Protein AF-A0AAT9HIB8-F1 (afdb_monomer_lite)

InterPro domains:
  IPR009430 Gas vesicle protein L/F [PF06386] (5-73)
  IPR009430 Gas vesicle protein L/F [PTHR36852] (2-73)

Sequence (74 aa):
MTGLRYVYAVCRPYGKPLQAQLTGVGGDPPRLLAHRGLVAVVSHVDEADFAEDPLRAHLEDLDWLTAVARAHQG

Radius of gyration: 13.32 Å; chains: 1; bounding box: 34×22×31 Å

Structure (mmCIF, N/CA/C/O backbone):
data_AF-A0AAT9HIB8-F1
#
_entry.id   AF-A0AAT9HIB8-F1
#
loop_
_atom_site.group_PDB
_atom_site.id
_atom_site.type_symbol
_atom_site.label_atom_id
_atom_site.label_alt_id
_atom_site.label_comp_id
_atom_site.label_asym_id
_atom_site.label_entity_id
_atom_site.label_seq_id
_atom_site.pdbx_PDB_ins_code
_atom_site.Cartn_x
_atom_site.Cartn_y
_atom_site.Cartn_z
_atom_site.occupancy
_atom_site.B_iso_or_equiv
_atom_site.auth_seq_id
_atom_site.auth_comp_id
_atom_site.auth_asym_id
_atom_site.auth_atom_id
_atom_site.pdbx_PDB_model_num
ATOM 1 N N . MET A 1 1 ? -13.139 0.478 -6.687 1.00 51.84 1 MET A N 1
ATOM 2 C CA . MET A 1 1 ? -11.818 0.666 -6.048 1.00 51.84 1 MET A CA 1
ATOM 3 C C . MET A 1 1 ? -10.852 -0.383 -6.586 1.00 51.84 1 MET A C 1
ATOM 5 O O . MET A 1 1 ? -10.541 -1.352 -5.896 1.00 51.84 1 MET A O 1
ATOM 9 N N . THR A 1 2 ? -10.453 -0.226 -7.841 1.00 72.25 2 THR A N 1
ATOM 10 C CA . THR A 1 2 ? -9.446 -1.064 -8.505 1.00 72.25 2 THR A CA 1
ATOM 11 C C . THR A 1 2 ? -8.055 -0.491 -8.216 1.00 72.25 2 THR A C 1
ATOM 13 O O . THR A 1 2 ? -7.947 0.713 -7.996 1.00 72.25 2 THR A O 1
ATOM 16 N N . GLY A 1 3 ? -7.038 -1.346 -8.132 1.00 85.56 3 GLY A N 1
ATOM 17 C CA . GLY A 1 3 ? -5.660 -0.981 -7.779 1.00 85.56 3 GLY A CA 1
ATOM 18 C C . GLY A 1 3 ? -5.110 -1.806 -6.611 1.00 85.56 3 GLY A C 1
ATOM 19 O O . GLY A 1 3 ? -5.866 -2.216 -5.715 1.00 85.56 3 GLY A O 1
ATOM 20 N N . LEU A 1 4 ? -3.799 -2.058 -6.638 1.00 95.31 4 LEU A N 1
ATOM 21 C CA . LEU A 1 4 ? -3.080 -2.801 -5.603 1.00 95.31 4 LEU A CA 1
ATOM 22 C C . LEU A 1 4 ? -3.016 -2.032 -4.280 1.00 95.31 4 LEU A C 1
ATOM 24 O O . LEU A 1 4 ? -3.142 -0.806 -4.216 1.00 95.31 4 LEU A O 1
ATOM 28 N N . ARG A 1 5 ? -2.861 -2.790 -3.191 1.00 95.69 5 ARG A N 1
ATOM 29 C CA . ARG A 1 5 ? -2.790 -2.249 -1.833 1.00 95.69 5 ARG A CA 1
ATOM 30 C C . ARG A 1 5 ? -1.633 -2.856 -1.073 1.00 95.69 5 ARG A C 1
ATOM 32 O O . ARG A 1 5 ? -1.511 -4.079 -1.020 1.00 95.69 5 ARG A O 1
ATOM 39 N N . TYR A 1 6 ? -0.870 -2.000 -0.408 1.00 95.69 6 TYR A N 1
ATOM 40 C CA . TYR A 1 6 ? 0.090 -2.433 0.592 1.00 95.69 6 TYR A CA 1
ATOM 41 C C . TYR A 1 6 ? -0.641 -2.648 1.921 1.00 95.69 6 TYR A C 1
ATOM 43 O O . TYR A 1 6 ? -1.379 -1.768 2.368 1.00 95.69 6 TYR A O 1
ATOM 51 N N . VAL A 1 7 ? -0.460 -3.810 2.554 1.00 96.25 7 VAL A N 1
ATOM 52 C CA . VAL A 1 7 ? -1.078 -4.139 3.849 1.00 96.25 7 VAL A CA 1
ATOM 53 C C . VAL A 1 7 ? -0.031 -4.027 4.952 1.00 96.25 7 VAL A C 1
ATOM 55 O O . VAL A 1 7 ? 0.955 -4.757 4.950 1.00 96.25 7 VAL A O 1
ATOM 58 N N . TYR A 1 8 ? -0.257 -3.133 5.914 1.00 94.56 8 TYR A N 1
ATOM 59 C CA . TYR A 1 8 ? 0.655 -2.924 7.046 1.00 94.56 8 TYR A CA 1
ATOM 60 C C . TYR A 1 8 ? 0.349 -3.863 8.207 1.00 94.56 8 TYR A C 1
ATOM 62 O O . TYR A 1 8 ? 1.247 -4.383 8.858 1.00 94.56 8 TYR A O 1
ATOM 70 N N . ALA A 1 9 ? -0.940 -4.062 8.480 1.00 93.56 9 ALA A N 1
ATOM 71 C CA . ALA A 1 9 ? -1.405 -4.871 9.593 1.00 93.56 9 ALA A CA 1
ATOM 72 C C . ALA A 1 9 ? -2.815 -5.395 9.333 1.00 93.56 9 ALA A C 1
ATOM 74 O O . ALA A 1 9 ? -3.615 -4.753 8.648 1.00 93.56 9 ALA A O 1
ATOM 75 N N . VAL A 1 10 ? -3.133 -6.529 9.957 1.00 95.31 10 VAL A N 1
ATOM 76 C CA . VAL A 1 10 ? -4.494 -7.054 10.088 1.00 95.31 10 VAL A CA 1
ATOM 77 C C . VAL A 1 10 ? -4.754 -7.312 11.562 1.00 95.31 10 VAL A C 1
ATOM 79 O O . VAL A 1 10 ? -3.986 -8.004 12.228 1.00 95.31 10 VAL A O 1
ATOM 82 N N . CYS A 1 11 ? -5.831 -6.742 12.088 1.00 93.88 11 CYS A N 1
ATOM 83 C CA . CYS A 1 11 ? -6.145 -6.806 13.505 1.00 93.88 11 CYS A CA 1
ATOM 84 C C . CYS A 1 11 ? -7.654 -6.847 13.765 1.00 93.88 11 CYS A C 1
ATOM 86 O O . CYS A 1 11 ? -8.477 -6.728 12.855 1.00 93.88 11 CYS A O 1
ATOM 88 N N . ARG A 1 12 ? -8.033 -7.038 15.032 1.00 94.25 12 ARG A N 1
ATOM 89 C CA . ARG A 1 12 ? -9.417 -6.811 15.471 1.00 94.25 12 ARG A CA 1
ATOM 90 C C . ARG A 1 12 ? -9.692 -5.301 15.545 1.00 94.25 12 ARG A C 1
ATOM 92 O O . ARG A 1 12 ? -8.748 -4.539 15.742 1.00 94.25 12 ARG A O 1
ATOM 99 N N . PRO A 1 13 ? -10.957 -4.856 15.435 1.00 91.19 13 PRO A N 1
ATOM 100 C CA . PRO A 1 13 ? -11.305 -3.450 15.577 1.00 91.19 13 PRO A CA 1
ATOM 101 C C . PRO A 1 13 ? -10.789 -2.877 16.900 1.00 91.19 13 PRO A C 1
ATOM 103 O O . PRO A 1 13 ? -11.126 -3.371 17.976 1.00 91.19 13 PRO A O 1
ATOM 106 N N . TYR A 1 14 ? -9.991 -1.817 16.811 1.00 82.12 14 TYR A N 1
ATOM 107 C CA . TYR A 1 14 ? -9.587 -1.010 17.956 1.00 82.12 14 TYR A CA 1
ATOM 108 C C . TYR A 1 14 ? -10.405 0.281 17.969 1.00 82.12 14 TYR A C 1
ATOM 110 O O . TYR A 1 14 ? -10.659 0.872 16.925 1.00 82.12 14 TYR A O 1
ATOM 118 N N . GLY A 1 15 ? -10.800 0.747 19.155 1.00 80.38 15 GLY A N 1
ATOM 119 C CA . GLY A 1 15 ? -11.588 1.978 19.303 1.00 80.38 15 GLY A CA 1
ATOM 120 C C . GLY A 1 15 ? -10.798 3.277 19.102 1.00 80.38 15 GLY A C 1
ATOM 121 O O . GLY A 1 15 ? -11.368 4.355 19.234 1.00 80.38 15 GLY A O 1
ATOM 122 N N . LYS A 1 16 ? -9.489 3.199 18.826 1.00 82.62 16 LYS A N 1
ATOM 123 C CA . LYS A 1 16 ? -8.649 4.375 18.570 1.00 82.62 16 LYS A CA 1
ATOM 124 C C . LYS A 1 16 ? -8.603 4.667 17.066 1.00 82.62 16 LYS A C 1
ATOM 126 O O . LYS A 1 16 ? -8.385 3.731 16.296 1.00 82.62 16 LYS A O 1
ATOM 131 N N . PRO A 1 17 ? -8.775 5.931 16.641 1.00 82.19 17 PRO A N 1
ATOM 132 C CA . PRO A 1 17 ? -8.678 6.290 15.233 1.00 82.19 17 PRO A CA 1
ATOM 133 C C . PRO A 1 17 ? -7.245 6.116 14.718 1.00 82.19 17 PRO A C 1
ATOM 135 O O . PRO A 1 17 ? -6.276 6.265 15.466 1.00 82.19 17 PRO A O 1
ATOM 138 N N . LEU A 1 18 ? -7.123 5.833 13.420 1.00 85.00 18 LEU A N 1
ATOM 139 C CA . LEU A 1 18 ? -5.840 5.854 12.726 1.00 85.00 18 LEU A CA 1
ATOM 140 C C . LEU A 1 18 ? -5.297 7.289 12.694 1.00 85.00 18 LEU A C 1
ATOM 142 O O . LEU A 1 18 ? -6.048 8.237 12.459 1.00 85.00 18 LEU A O 1
ATOM 146 N N . GLN A 1 19 ? -4.001 7.453 12.951 1.00 81.00 19 GLN A N 1
ATOM 147 C CA . GLN A 1 19 ? -3.368 8.768 12.972 1.00 81.00 19 GLN A CA 1
ATOM 148 C C . GLN A 1 19 ? -3.326 9.365 11.560 1.00 81.00 19 GLN A C 1
ATOM 150 O O . GLN A 1 19 ? -2.746 8.781 10.650 1.00 81.00 19 GLN A O 1
ATOM 155 N N . ALA A 1 20 ? -3.913 10.551 11.392 1.00 73.94 20 ALA A N 1
ATOM 156 C CA . ALA A 1 20 ? -4.075 11.195 10.086 1.00 73.94 20 ALA A CA 1
ATOM 157 C C . ALA A 1 20 ? -2.765 11.709 9.454 1.00 73.94 20 ALA A C 1
ATOM 159 O O . ALA A 1 20 ? -2.769 12.093 8.291 1.00 73.94 20 ALA A O 1
ATOM 160 N N . GLN A 1 21 ? -1.667 11.752 10.214 1.00 80.62 21 GLN A N 1
ATOM 161 C CA . GLN A 1 21 ? -0.386 12.325 9.778 1.00 80.62 21 GLN A CA 1
ATOM 162 C C . GLN A 1 21 ? 0.581 11.281 9.200 1.00 80.62 21 GLN A C 1
ATOM 164 O O . GLN A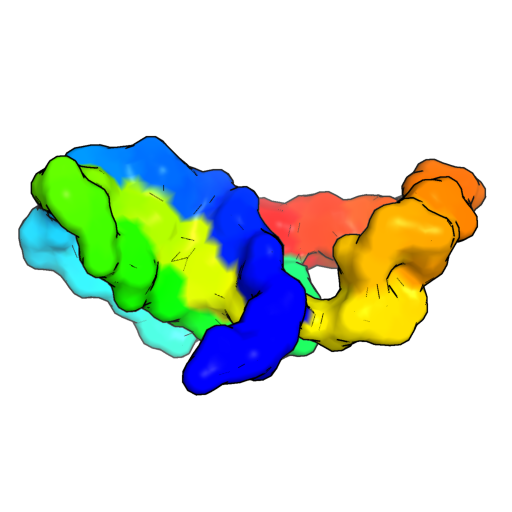 1 21 ? 1.681 11.630 8.784 1.00 80.62 21 GLN A O 1
ATOM 169 N N . LEU A 1 22 ? 0.197 10.001 9.194 1.00 86.06 22 LEU A N 1
ATOM 170 C CA . LEU A 1 22 ? 1.053 8.932 8.691 1.00 86.06 22 LEU A CA 1
ATOM 171 C C . LEU A 1 22 ? 1.096 8.956 7.162 1.00 86.06 22 LEU A C 1
ATOM 173 O O . LEU A 1 22 ? 0.058 8.999 6.502 1.00 86.06 22 LEU A O 1
ATOM 177 N N . THR A 1 23 ? 2.305 8.863 6.616 1.00 89.62 23 THR A N 1
ATOM 178 C CA . THR A 1 23 ? 2.542 8.620 5.191 1.00 89.62 23 THR A CA 1
ATOM 179 C C . THR A 1 23 ? 2.982 7.174 5.033 1.00 89.62 23 THR A C 1
ATOM 181 O O . THR A 1 23 ? 3.893 6.733 5.726 1.00 89.62 23 THR A O 1
ATOM 184 N N . GLY A 1 24 ? 2.308 6.423 4.167 1.00 90.50 24 GLY A N 1
ATOM 185 C CA . GLY A 1 24 ? 2.656 5.036 3.900 1.00 90.50 24 GLY A CA 1
ATOM 186 C C . GLY A 1 24 ? 3.603 4.883 2.710 1.00 90.50 24 GLY A C 1
ATOM 187 O O . GLY A 1 24 ? 3.854 5.819 1.952 1.00 90.50 24 GLY A O 1
ATOM 188 N N . VAL A 1 25 ? 4.081 3.656 2.502 1.00 94.62 25 VAL A N 1
ATOM 189 C CA . VAL A 1 25 ? 4.517 3.141 1.189 1.00 94.62 25 VAL A CA 1
ATOM 190 C C . VAL A 1 25 ? 3.636 3.682 0.050 1.00 94.62 25 VAL A C 1
ATOM 192 O O . VAL A 1 25 ? 2.406 3.619 0.127 1.00 94.62 25 VAL A O 1
ATOM 195 N N . GLY A 1 26 ? 4.287 4.213 -0.991 1.00 88.06 26 GLY A N 1
ATOM 196 C CA . GLY A 1 26 ? 3.641 4.874 -2.131 1.00 88.06 26 GLY A CA 1
ATOM 197 C C . GLY A 1 26 ? 3.310 6.354 -1.905 1.00 88.06 26 GLY A C 1
ATOM 198 O O . GLY A 1 26 ? 2.706 6.976 -2.770 1.00 88.06 26 GLY A O 1
ATOM 199 N N . GLY A 1 27 ? 3.673 6.925 -0.748 1.00 89.25 27 GLY A N 1
ATOM 200 C CA . GLY A 1 27 ? 3.348 8.310 -0.383 1.00 89.25 27 GLY A CA 1
ATOM 201 C C . GLY A 1 27 ? 1.880 8.518 0.000 1.00 89.25 27 GLY A C 1
ATOM 202 O O . GLY A 1 27 ? 1.475 9.624 0.353 1.00 89.25 27 GLY A O 1
ATOM 203 N N . ASP A 1 28 ? 1.084 7.452 -0.047 1.00 90.56 28 ASP A N 1
ATOM 204 C CA . ASP A 1 28 ? -0.356 7.495 0.125 1.00 90.56 28 ASP A CA 1
ATOM 205 C C . ASP A 1 28 ? -0.708 7.235 1.605 1.00 90.56 28 ASP A C 1
ATOM 207 O O . ASP A 1 28 ? -0.207 6.274 2.205 1.00 90.56 28 ASP A O 1
ATOM 211 N N . PRO A 1 29 ? -1.555 8.063 2.248 1.00 91.00 29 PRO A N 1
ATOM 212 C CA . PRO A 1 29 ? -1.834 7.922 3.674 1.00 91.00 29 PRO A CA 1
ATOM 213 C C . PRO A 1 29 ? -2.603 6.620 3.957 1.00 91.00 29 PRO A C 1
ATOM 215 O O . PRO A 1 29 ? -3.587 6.334 3.254 1.00 91.00 29 PRO A O 1
ATOM 218 N N . PRO A 1 30 ? -2.223 5.838 4.988 1.00 93.06 30 PRO A N 1
ATOM 219 C CA . PRO A 1 30 ? -2.910 4.598 5.319 1.00 93.06 30 PRO A CA 1
ATOM 220 C C . PRO A 1 30 ? -4.382 4.823 5.695 1.00 93.06 30 PRO A C 1
ATOM 222 O O . PRO A 1 30 ? -4.775 5.853 6.244 1.00 93.06 30 PRO A O 1
ATOM 225 N N . ARG A 1 31 ? -5.220 3.831 5.399 1.00 92.00 31 ARG A N 1
ATOM 226 C CA . ARG A 1 31 ? -6.672 3.817 5.603 1.00 92.00 31 ARG A CA 1
ATOM 227 C C . ARG A 1 31 ? -7.092 2.487 6.223 1.00 92.00 31 ARG A C 1
ATOM 229 O O . ARG A 1 31 ? -6.423 1.468 6.057 1.00 92.00 31 ARG A O 1
ATOM 236 N N . LEU A 1 32 ? -8.212 2.495 6.940 1.00 93.56 32 LEU A N 1
ATOM 237 C CA . LEU A 1 32 ? -8.786 1.283 7.523 1.00 93.56 32 LEU A CA 1
ATOM 238 C C . LEU A 1 32 ? -9.737 0.614 6.527 1.00 93.56 32 LEU A C 1
ATOM 240 O O . LEU A 1 32 ? -10.664 1.247 6.023 1.00 93.56 32 LEU A O 1
ATOM 244 N N . LEU A 1 33 ? -9.537 -0.679 6.291 1.00 93.25 33 LEU A N 1
ATOM 245 C CA . LEU A 1 33 ? -10.430 -1.539 5.522 1.00 93.25 33 LEU A CA 1
ATOM 246 C C . LEU A 1 33 ? -11.059 -2.573 6.460 1.00 93.25 33 LEU A C 1
ATOM 248 O O . LEU A 1 33 ? -10.398 -3.517 6.889 1.00 93.25 33 LEU A O 1
ATOM 252 N N . ALA A 1 34 ? -12.340 -2.398 6.785 1.00 94.31 34 ALA A N 1
ATOM 253 C CA . ALA A 1 34 ? -13.073 -3.326 7.641 1.00 94.31 34 ALA A CA 1
ATOM 254 C C . ALA A 1 34 ? -13.650 -4.496 6.828 1.00 94.31 34 ALA A C 1
ATOM 256 O O . ALA A 1 34 ? -14.294 -4.293 5.798 1.00 94.31 34 ALA A O 1
ATOM 257 N N . HIS A 1 35 ? -13.467 -5.724 7.312 1.00 94.88 35 HIS A N 1
ATOM 258 C CA . HIS A 1 35 ? -14.049 -6.915 6.702 1.00 94.88 35 HIS A CA 1
ATOM 259 C C . HIS A 1 35 ? -14.273 -8.019 7.739 1.00 94.88 35 HIS A C 1
ATOM 261 O O . HIS A 1 35 ? -13.337 -8.445 8.406 1.00 94.88 35 HIS A O 1
ATOM 267 N N . ARG A 1 36 ? -15.516 -8.509 7.861 1.00 95.50 36 ARG A N 1
ATOM 268 C CA . ARG A 1 36 ? -15.884 -9.681 8.690 1.00 95.50 36 ARG A CA 1
ATOM 269 C C . ARG A 1 36 ? -15.305 -9.666 10.119 1.00 95.50 36 ARG A C 1
ATOM 271 O O . ARG A 1 36 ? -14.780 -10.664 10.596 1.00 95.50 36 ARG A O 1
ATOM 278 N N . GLY A 1 37 ? -15.402 -8.530 10.809 1.00 94.44 37 GLY A N 1
ATOM 279 C CA . GLY A 1 37 ? -14.915 -8.396 12.190 1.00 94.44 37 GLY A CA 1
ATOM 280 C C . GLY A 1 37 ? -13.394 -8.245 12.324 1.00 94.44 37 GLY A C 1
ATOM 281 O O . GLY A 1 37 ? -12.882 -8.270 13.440 1.00 94.44 37 GLY A O 1
ATOM 282 N N . LEU A 1 38 ? -12.684 -8.061 11.210 1.00 96.44 38 LEU A N 1
ATOM 283 C CA . LEU A 1 38 ? -11.281 -7.664 11.148 1.00 96.44 38 LEU A CA 1
ATOM 284 C C . LEU A 1 38 ? -11.146 -6.287 10.498 1.00 96.44 38 LEU A C 1
ATOM 286 O O . LEU A 1 38 ? -12.039 -5.817 9.786 1.00 96.44 38 LEU A O 1
ATOM 290 N N . VAL A 1 39 ? -10.005 -5.656 10.738 1.00 95.81 39 VAL A N 1
ATOM 291 C CA . VAL A 1 39 ? -9.584 -4.415 10.099 1.00 95.81 39 VAL A CA 1
ATOM 292 C C . VAL A 1 39 ? -8.187 -4.620 9.530 1.00 95.81 39 VAL A C 1
ATOM 294 O O . VAL A 1 39 ? -7.290 -5.071 10.239 1.00 95.81 39 VAL A O 1
ATOM 297 N N . ALA A 1 40 ? -8.007 -4.283 8.256 1.00 95.69 40 ALA A N 1
ATOM 298 C CA . ALA A 1 40 ? -6.696 -4.140 7.642 1.00 95.69 40 ALA A CA 1
ATOM 299 C C . ALA A 1 40 ? -6.309 -2.657 7.581 1.00 95.69 40 ALA A C 1
ATOM 301 O O . ALA A 1 40 ? -7.143 -1.808 7.261 1.00 95.69 40 ALA A O 1
ATOM 302 N N . VAL A 1 41 ? -5.048 -2.350 7.872 1.00 94.12 41 VAL A N 1
ATOM 303 C CA . VAL A 1 41 ? -4.456 -1.030 7.620 1.00 94.12 41 VAL A CA 1
ATOM 304 C C . VAL A 1 41 ? -3.780 -1.096 6.259 1.00 94.12 41 VAL A C 1
ATOM 306 O O . VAL A 1 41 ? -2.898 -1.935 6.063 1.00 94.12 41 VAL A O 1
ATOM 309 N N . VAL A 1 42 ? -4.216 -0.257 5.319 1.00 94.88 42 VAL A N 1
ATOM 310 C CA . VAL A 1 42 ? -3.799 -0.331 3.912 1.00 94.88 42 VAL A CA 1
ATOM 311 C C . VAL A 1 42 ? -3.551 1.040 3.290 1.00 94.88 42 VAL A C 1
ATOM 313 O O . VAL A 1 42 ? -4.241 1.996 3.627 1.00 94.88 42 VAL A O 1
ATOM 316 N N . SER A 1 43 ? -2.640 1.130 2.328 1.00 94.06 43 SER A N 1
ATOM 317 C CA . SER A 1 43 ? -2.493 2.275 1.412 1.00 94.06 43 SER A CA 1
ATOM 318 C C . SER A 1 43 ? -2.583 1.783 -0.037 1.00 94.06 43 SER A C 1
ATOM 320 O O . SER A 1 43 ? -2.507 0.575 -0.283 1.00 94.06 43 SER A O 1
ATOM 322 N N . HIS A 1 44 ? -2.807 2.689 -0.995 1.00 94.19 44 HIS A N 1
ATOM 323 C CA . HIS A 1 44 ? -2.666 2.323 -2.407 1.00 94.19 44 HIS A CA 1
ATOM 324 C C . HIS A 1 44 ? -1.196 2.382 -2.800 1.00 94.19 44 HIS A C 1
ATOM 326 O O . HIS A 1 44 ? -0.428 3.170 -2.254 1.00 94.19 44 HIS A O 1
ATOM 332 N N . VAL A 1 45 ? -0.839 1.541 -3.759 1.00 95.62 45 VAL A N 1
ATOM 333 C CA . VAL A 1 45 ? 0.476 1.522 -4.389 1.00 95.62 45 VAL A CA 1
ATOM 334 C C . VAL A 1 45 ? 0.307 1.378 -5.893 1.00 95.62 45 VAL A C 1
ATOM 336 O O . VAL A 1 45 ? -0.714 0.857 -6.351 1.00 95.62 45 VAL A O 1
ATOM 339 N N . ASP A 1 46 ? 1.289 1.858 -6.650 1.00 94.94 46 ASP A N 1
ATOM 340 C CA . ASP A 1 46 ? 1.275 1.751 -8.104 1.00 94.94 46 ASP A CA 1
ATOM 341 C C . ASP A 1 46 ? 1.547 0.304 -8.542 1.00 94.94 46 ASP A C 1
ATOM 343 O O . ASP A 1 46 ? 2.423 -0.381 -8.011 1.00 94.94 46 ASP A O 1
ATOM 347 N N . GLU A 1 47 ? 0.794 -0.166 -9.530 1.00 95.31 47 GLU A N 1
ATOM 348 C CA . GLU A 1 47 ? 1.021 -1.461 -10.170 1.00 95.31 47 GLU A CA 1
ATOM 349 C C . GLU A 1 47 ? 2.356 -1.500 -10.914 1.00 95.31 47 GLU A C 1
ATOM 351 O O . GLU A 1 47 ? 2.979 -2.559 -10.967 1.00 95.31 47 GLU A O 1
ATOM 356 N N . ALA A 1 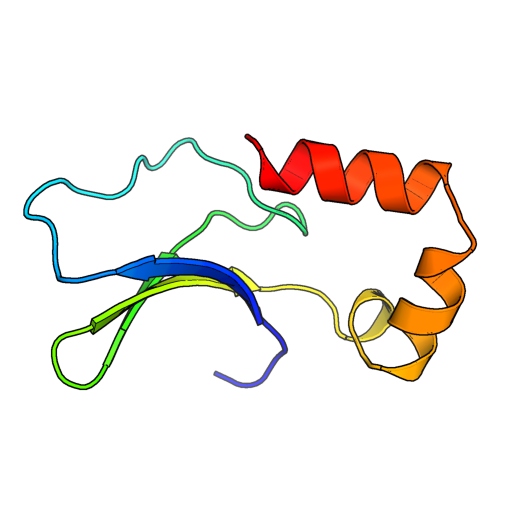48 ? 2.826 -0.355 -11.419 1.00 95.62 48 ALA A N 1
ATOM 357 C CA . ALA A 1 48 ? 4.119 -0.242 -12.087 1.00 95.62 48 ALA A CA 1
ATOM 358 C C . ALA A 1 48 ? 5.301 -0.645 -11.189 1.00 95.62 48 ALA A C 1
ATOM 360 O O . ALA A 1 48 ? 6.326 -1.068 -11.713 1.00 95.62 48 ALA A O 1
ATOM 361 N N . ASP A 1 49 ? 5.138 -0.561 -9.865 1.00 95.88 49 ASP A N 1
ATOM 362 C CA . ASP A 1 49 ? 6.166 -0.920 -8.884 1.00 95.88 49 ASP A CA 1
ATOM 363 C C . ASP A 1 49 ? 5.818 -2.185 -8.083 1.00 95.88 49 ASP A C 1
ATOM 365 O O . ASP A 1 49 ? 6.707 -2.938 -7.695 1.00 95.88 49 ASP A O 1
ATOM 369 N N . PHE A 1 50 ? 4.532 -2.436 -7.813 1.00 95.81 50 PHE A N 1
ATOM 370 C CA . PHE A 1 50 ? 4.102 -3.478 -6.869 1.00 95.81 50 PHE A CA 1
ATOM 371 C C . PHE A 1 50 ? 3.366 -4.665 -7.502 1.00 95.81 50 PHE A C 1
ATOM 373 O O . PHE A 1 50 ? 2.983 -5.589 -6.778 1.00 95.81 50 PHE A O 1
ATOM 380 N N . ALA A 1 51 ? 3.158 -4.685 -8.823 1.00 96.19 51 ALA A N 1
ATOM 381 C CA . ALA A 1 51 ? 2.751 -5.915 -9.504 1.00 96.19 51 ALA A CA 1
ATOM 382 C C . ALA A 1 51 ? 3.866 -6.975 -9.418 1.00 96.19 51 ALA A C 1
ATOM 384 O O . ALA A 1 51 ? 5.019 -6.646 -9.162 1.00 96.19 51 ALA A O 1
ATOM 385 N N . GLU A 1 52 ? 3.533 -8.253 -9.626 1.00 95.94 52 GLU A N 1
ATOM 386 C CA . GLU A 1 52 ? 4.452 -9.373 -9.357 1.00 95.94 52 GLU A CA 1
ATOM 387 C C . GLU A 1 52 ? 5.818 -9.235 -10.051 1.00 95.94 52 GLU A C 1
ATOM 389 O O . GLU A 1 52 ? 6.851 -9.346 -9.387 1.00 95.94 52 GLU A O 1
ATOM 394 N N . ASP A 1 53 ? 5.826 -8.980 -11.362 1.00 97.50 53 ASP A N 1
ATOM 395 C CA . ASP A 1 53 ? 7.067 -8.893 -12.137 1.00 97.50 53 ASP A CA 1
ATOM 396 C C . ASP A 1 53 ? 7.897 -7.640 -11.786 1.00 97.50 53 ASP A C 1
ATOM 398 O O . ASP A 1 53 ? 9.083 -7.801 -11.481 1.00 97.50 53 ASP A O 1
ATOM 402 N N . PRO A 1 54 ? 7.329 -6.411 -11.748 1.00 96.62 54 PRO A N 1
ATOM 403 C CA . PRO A 1 54 ? 8.068 -5.236 -11.286 1.00 96.62 54 PRO A CA 1
ATOM 404 C C . PRO A 1 54 ? 8.572 -5.354 -9.849 1.00 96.62 54 PRO A C 1
ATOM 406 O O . PRO A 1 54 ? 9.727 -5.032 -9.583 1.00 96.62 54 PRO A O 1
ATOM 409 N N . LEU A 1 55 ? 7.752 -5.885 -8.936 1.00 96.06 55 LEU A N 1
ATOM 410 C CA . LEU A 1 55 ? 8.148 -6.083 -7.546 1.00 96.06 55 LEU A CA 1
ATOM 411 C C . LEU A 1 55 ? 9.352 -7.017 -7.462 1.00 96.06 55 LEU A C 1
ATOM 413 O O . LEU A 1 55 ? 10.301 -6.728 -6.742 1.00 96.06 55 LEU A O 1
ATOM 417 N N . ARG A 1 56 ? 9.347 -8.120 -8.220 1.00 96.94 56 ARG A N 1
ATOM 418 C CA . ARG A 1 56 ? 10.481 -9.050 -8.264 1.00 96.94 56 ARG A CA 1
ATOM 419 C C . ARG A 1 56 ? 11.759 -8.366 -8.743 1.00 96.94 56 ARG A C 1
ATOM 421 O O . ARG A 1 56 ? 12.811 -8.636 -8.177 1.00 96.94 56 ARG A O 1
ATOM 428 N N . ALA A 1 57 ? 11.676 -7.499 -9.750 1.00 96.81 57 ALA A N 1
ATOM 429 C CA . ALA A 1 57 ? 12.830 -6.738 -10.222 1.00 96.81 57 ALA A CA 1
ATOM 430 C C . ALA A 1 57 ? 13.339 -5.756 -9.152 1.00 96.81 57 ALA A C 1
ATOM 432 O O . ALA A 1 57 ? 14.537 -5.699 -8.888 1.00 96.81 57 ALA A O 1
ATOM 433 N N . HIS A 1 58 ? 12.425 -5.045 -8.491 1.00 96.69 58 HIS A N 1
ATOM 434 C CA . HIS A 1 58 ? 12.739 -4.096 -7.422 1.00 96.69 58 HIS A CA 1
ATOM 435 C C . HIS A 1 58 ? 13.327 -4.748 -6.163 1.0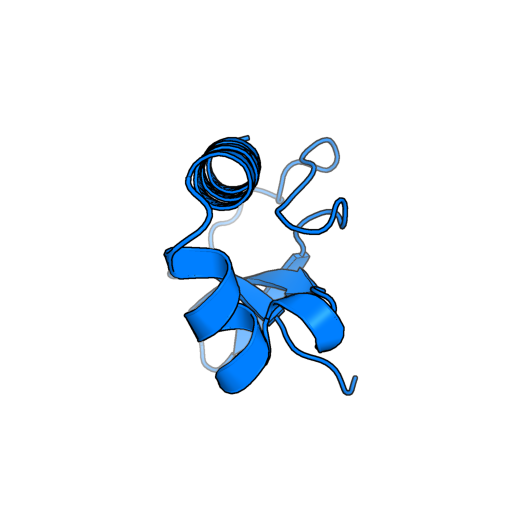0 96.69 58 HIS A C 1
ATOM 437 O O . HIS A 1 58 ? 14.074 -4.101 -5.437 1.00 96.69 58 HIS A O 1
ATOM 443 N N . LEU A 1 59 ? 13.050 -6.030 -5.896 1.00 96.19 59 LEU A N 1
ATOM 444 C CA . LEU A 1 59 ? 13.667 -6.753 -4.773 1.00 96.19 59 LEU A CA 1
ATOM 445 C C . LEU A 1 59 ? 15.193 -6.893 -4.907 1.00 96.19 59 LEU A C 1
ATOM 447 O O . LEU A 1 59 ? 15.868 -7.063 -3.892 1.00 96.19 59 LEU A O 1
ATOM 451 N N . GLU A 1 60 ? 15.732 -6.794 -6.124 1.00 96.81 60 GLU A N 1
ATOM 452 C CA . GLU A 1 60 ? 17.177 -6.795 -6.384 1.00 96.81 60 GLU A CA 1
ATOM 453 C C . GLU A 1 60 ? 17.79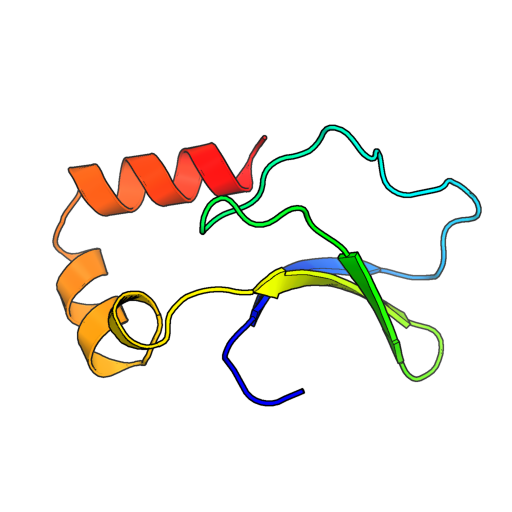8 -5.383 -6.282 1.00 96.81 60 GLU A C 1
ATOM 455 O O . GLU A 1 60 ? 19.022 -5.239 -6.298 1.00 96.81 60 GLU A O 1
ATOM 460 N N . ASP A 1 61 ? 16.978 -4.334 -6.140 1.00 97.75 61 ASP A N 1
ATOM 461 C CA . ASP A 1 61 ? 17.402 -2.952 -5.898 1.00 97.75 61 ASP A CA 1
ATOM 462 C C . ASP A 1 61 ? 17.346 -2.637 -4.391 1.00 97.75 61 ASP A C 1
ATOM 464 O O . ASP A 1 61 ? 16.292 -2.376 -3.802 1.00 97.75 61 ASP A O 1
ATOM 468 N N . LEU A 1 62 ? 18.512 -2.652 -3.740 1.00 97.12 62 LEU A N 1
ATOM 469 C CA . LEU A 1 62 ? 18.616 -2.413 -2.298 1.00 97.12 62 LEU A CA 1
ATOM 470 C C . LEU A 1 62 ? 18.264 -0.979 -1.884 1.00 97.12 62 LEU A C 1
ATOM 472 O O . LEU A 1 62 ? 17.812 -0.780 -0.749 1.00 97.12 62 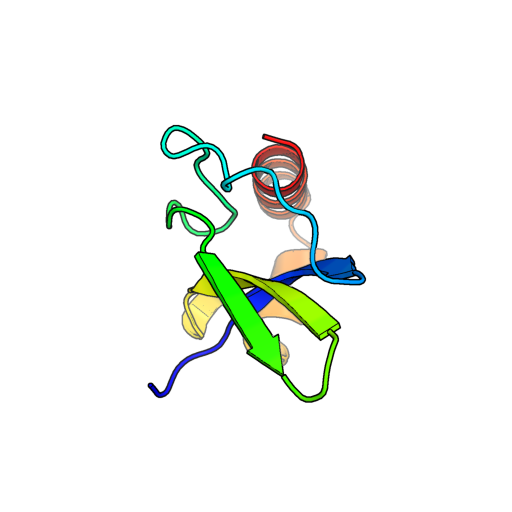LEU A O 1
ATOM 476 N N . ASP A 1 63 ? 18.450 0.009 -2.759 1.00 96.94 63 ASP A N 1
ATOM 477 C CA . ASP A 1 63 ? 18.111 1.400 -2.456 1.00 96.94 63 ASP A CA 1
ATOM 478 C C . ASP A 1 63 ? 16.590 1.574 -2.471 1.00 96.94 63 ASP A C 1
ATOM 480 O O . ASP A 1 63 ? 16.016 2.132 -1.524 1.00 96.94 63 ASP A O 1
ATOM 484 N N . TRP A 1 64 ? 15.924 1.007 -3.480 1.00 95.94 64 TRP A N 1
ATOM 485 C CA . TRP A 1 64 ? 14.464 0.957 -3.538 1.00 95.94 64 TRP A CA 1
ATOM 486 C C . TRP A 1 64 ? 13.881 0.181 -2.352 1.00 95.94 64 TRP A C 1
ATOM 488 O O . TRP A 1 64 ? 13.005 0.689 -1.644 1.00 95.94 64 TRP A O 1
ATOM 498 N N . LEU A 1 65 ? 14.416 -1.011 -2.061 1.00 95.75 65 LEU A N 1
ATOM 499 C CA . LEU A 1 65 ? 13.939 -1.849 -0.960 1.00 95.75 65 LEU A CA 1
ATOM 500 C C . LEU A 1 65 ? 14.078 -1.135 0.388 1.00 95.75 65 LEU A C 1
ATOM 502 O O . LEU A 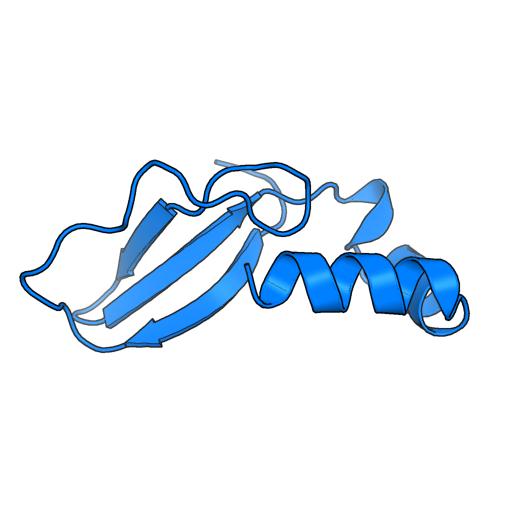1 65 ? 13.166 -1.170 1.217 1.00 95.75 65 LEU A O 1
ATOM 506 N N . THR A 1 66 ? 15.193 -0.432 0.599 1.00 95.50 66 THR A N 1
ATOM 507 C CA . THR A 1 66 ? 15.422 0.368 1.809 1.00 95.50 66 THR A CA 1
ATOM 508 C C . THR A 1 66 ? 14.414 1.509 1.925 1.00 95.50 66 THR A C 1
ATOM 510 O O . THR A 1 66 ? 13.888 1.754 3.016 1.00 95.50 66 THR A O 1
ATOM 513 N N . ALA A 1 67 ? 14.120 2.208 0.826 1.00 94.19 67 ALA A N 1
ATOM 514 C CA . ALA A 1 67 ? 13.133 3.283 0.817 1.00 94.19 67 ALA A CA 1
ATOM 515 C C . ALA A 1 67 ? 11.728 2.767 1.170 1.00 94.19 67 ALA A C 1
ATOM 517 O O . ALA A 1 67 ? 11.068 3.335 2.045 1.00 94.19 67 ALA A O 1
ATOM 518 N N . VAL A 1 68 ? 11.299 1.654 0.566 1.00 95.19 68 VAL A N 1
ATOM 519 C CA . VAL A 1 68 ? 10.003 1.021 0.859 1.00 95.19 68 VAL A CA 1
ATOM 520 C C . VAL A 1 68 ? 9.938 0.518 2.301 1.00 95.19 68 VAL A C 1
ATOM 522 O O . VAL A 1 68 ? 8.942 0.754 2.985 1.00 95.19 68 VAL A O 1
ATOM 525 N N . ALA A 1 69 ? 11.002 -0.112 2.805 1.00 93.81 69 ALA A N 1
ATOM 526 C CA . ALA A 1 69 ? 11.059 -0.591 4.185 1.00 93.81 69 ALA A CA 1
ATOM 527 C C . ALA A 1 69 ? 10.949 0.553 5.207 1.00 93.81 69 ALA A C 1
ATOM 529 O O . ALA A 1 69 ? 10.224 0.429 6.194 1.00 93.81 69 ALA A O 1
ATOM 530 N N . ARG A 1 70 ? 11.606 1.694 4.958 1.00 92.50 70 ARG A N 1
ATOM 531 C CA . ARG A 1 70 ? 11.470 2.892 5.805 1.00 92.50 70 ARG A CA 1
ATOM 532 C C . ARG A 1 70 ? 10.057 3.465 5.740 1.00 92.50 70 ARG A C 1
ATOM 534 O O . ARG A 1 70 ? 9.467 3.753 6.776 1.00 92.50 70 ARG A O 1
ATOM 541 N N . ALA A 1 71 ? 9.481 3.553 4.542 1.00 92.19 71 ALA A N 1
ATOM 542 C CA . ALA A 1 71 ? 8.104 4.008 4.354 1.00 92.19 71 ALA A CA 1
ATOM 543 C C . ALA A 1 71 ? 7.059 3.055 4.973 1.00 92.19 71 ALA A C 1
ATOM 545 O O . ALA A 1 71 ? 5.932 3.464 5.247 1.00 92.19 71 ALA A O 1
ATOM 546 N N . HIS A 1 72 ? 7.402 1.783 5.198 1.00 91.31 72 HIS A N 1
ATOM 547 C CA . HIS A 1 72 ? 6.558 0.849 5.943 1.00 91.31 72 HIS A CA 1
ATOM 548 C C . HIS A 1 72 ? 6.502 1.165 7.443 1.00 91.31 72 HIS A C 1
ATOM 550 O O . HIS A 1 72 ? 5.471 0.944 8.076 1.00 91.31 72 HIS A O 1
ATOM 556 N N . GLN A 1 73 ? 7.609 1.647 8.008 1.00 84.12 73 GLN A N 1
ATOM 557 C CA . GLN A 1 73 ? 7.783 1.819 9.452 1.00 84.12 73 GLN A CA 1
ATOM 558 C C . GLN A 1 73 ? 7.195 3.135 9.980 1.00 84.12 73 GLN A C 1
ATOM 560 O O . GLN A 1 73 ? 6.747 3.151 11.127 1.00 84.12 73 GLN A O 1
ATOM 565 N N . GLY A 1 74 ? 7.108 4.166 9.129 1.00 69.06 74 GLY A N 1
ATOM 566 C CA . GLY A 1 74 ? 6.593 5.490 9.494 1.00 69.06 74 GLY A CA 1
ATOM 567 C C . GLY A 1 74 ? 7.615 6.353 10.221 1.00 69.06 74 GLY A C 1
ATOM 568 O O . GLY A 1 74 ? 8.273 5.851 11.158 1.00 69.06 74 GLY A O 1
#

Organism: NCBI:txid3074435

Secondary structure (DSSP, 8-state):
--S-EEEEEEESPPSSPPPTT---GGGPPPEEEEETTEEEEEEE--HHHHSHHHHHHHTT-HHHHHHHHHHHH-

pLDDT: mean 91.48, std 7.67, range [51.84, 97.75]

Foldseek 3Di:
DDADKDWLDKAADDPDDDDQPQQAQQRFHWDWDDDDRMITTIGGHHCCCPPPVNVVVCVVVPVSVVVNVVRSVD